Protein AF-A0A1B6IW83-F1 (afdb_monomer_lite)

Secondary structure (DSSP, 8-state):
--PPPPPEEE-SS-TT-EEEPPPPGGG---PPPSSEEEEEHHHHHHHTTTPPEEGGGEEEE-TT--TT-EEEEEEETTS-PPTTB-S----TTEEEEEEEEE-S-HHHHHSTT----SEEEEEEEETT--------TTS-----HHHHHHHHHH---TT-----TT-TT-HHHHHHHHH-

Structure (mmCIF, N/CA/C/O backbone):
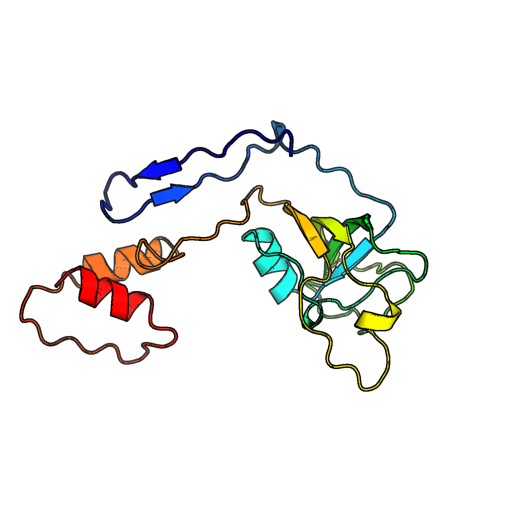data_AF-A0A1B6IW83-F1
#
_entry.id   AF-A0A1B6IW83-F1
#
loop_
_atom_site.group_PDB
_atom_site.id
_atom_site.type_symbol
_atom_site.label_atom_id
_atom_site.label_alt_id
_atom_site.label_comp_id
_atom_site.label_asym_id
_atom_site.label_entity_id
_atom_site.label_seq_id
_atom_site.pdbx_PDB_ins_code
_atom_site.Cartn_x
_atom_site.Cartn_y
_atom_site.Cartn_z
_atom_site.occupancy
_atom_site.B_iso_or_equiv
_atom_site.auth_seq_id
_atom_site.auth_comp_id
_atom_site.auth_asym_id
_atom_site.auth_atom_id
_atom_site.pdbx_PDB_model_num
ATOM 1 N N . ARG A 1 1 ? -7.809 14.652 -13.125 1.00 60.16 1 ARG A N 1
ATOM 2 C CA . ARG A 1 1 ? -7.519 13.341 -13.759 1.00 60.16 1 ARG A CA 1
ATOM 3 C C . ARG A 1 1 ? -8.717 12.762 -14.540 1.00 60.16 1 ARG A C 1
ATOM 5 O O . ARG A 1 1 ? -8.615 11.625 -14.963 1.00 60.16 1 ARG A O 1
ATOM 12 N N . GLY A 1 2 ? -9.836 13.478 -14.749 1.00 67.25 2 GLY A N 1
ATOM 13 C CA . GLY A 1 2 ? -10.989 12.975 -15.529 1.00 67.25 2 GLY A CA 1
ATOM 14 C C . GLY A 1 2 ? -11.787 11.825 -14.889 1.00 67.25 2 GLY A C 1
ATOM 15 O O . GLY A 1 2 ? -12.914 11.578 -15.291 1.00 67.25 2 GLY A O 1
ATOM 16 N N . LEU A 1 3 ? -11.227 11.163 -13.875 1.00 77.25 3 LEU A N 1
ATOM 17 C CA . LEU A 1 3 ? -11.877 10.111 -13.101 1.00 77.25 3 LEU A CA 1
ATOM 18 C C . LEU A 1 3 ? -12.980 10.678 -12.207 1.00 77.25 3 LEU A C 1
ATOM 20 O O . LEU A 1 3 ? -12.823 11.746 -11.604 1.00 77.25 3 LEU A O 1
ATOM 24 N N . LYS A 1 4 ? -14.076 9.926 -12.103 1.00 84.56 4 LYS A N 1
ATOM 25 C CA . LYS A 1 4 ? -15.186 10.223 -11.200 1.00 84.56 4 LYS A CA 1
ATOM 26 C C . LYS A 1 4 ? -14.702 10.193 -9.748 1.00 84.56 4 LYS A C 1
ATOM 28 O O . LYS A 1 4 ? -13.784 9.456 -9.391 1.00 84.56 4 LYS A O 1
ATOM 33 N N . ARG A 1 5 ? -15.312 11.003 -8.885 1.00 87.38 5 ARG A N 1
ATOM 34 C CA . ARG A 1 5 ? -15.053 10.934 -7.443 1.00 87.38 5 ARG A CA 1
ATOM 35 C C . ARG A 1 5 ? -15.594 9.593 -6.912 1.00 87.38 5 ARG A C 1
ATOM 37 O O . ARG A 1 5 ? -16.721 9.261 -7.274 1.00 87.38 5 ARG A O 1
ATOM 44 N N . PRO A 1 6 ? -14.823 8.822 -6.123 1.00 89.81 6 PRO A N 1
ATOM 45 C CA . PRO A 1 6 ? -15.337 7.594 -5.528 1.00 89.81 6 PRO A CA 1
ATOM 46 C C . PRO A 1 6 ? -16.445 7.915 -4.525 1.00 89.81 6 PRO A C 1
ATOM 48 O O . PRO A 1 6 ? -16.441 8.988 -3.911 1.00 89.81 6 PRO A O 1
ATOM 51 N N . ASP A 1 7 ? -17.368 6.975 -4.352 1.00 92.50 7 ASP A N 1
ATOM 52 C CA . ASP A 1 7 ? -18.414 7.098 -3.346 1.00 92.50 7 ASP A CA 1
ATOM 53 C C . ASP A 1 7 ? -17.799 6.987 -1.948 1.00 92.50 7 ASP A C 1
ATOM 55 O O . ASP A 1 7 ? -16.954 6.127 -1.682 1.00 92.50 7 ASP A O 1
ATOM 59 N N . VAL A 1 8 ? -18.223 7.879 -1.056 1.00 94.19 8 VAL A N 1
ATOM 60 C CA . VAL A 1 8 ? -17.796 7.906 0.343 1.00 94.19 8 VAL A CA 1
ATOM 61 C C . VAL A 1 8 ? -19.035 7.855 1.214 1.00 94.19 8 VAL A C 1
ATOM 63 O O . VAL A 1 8 ? -19.934 8.680 1.057 1.00 94.19 8 VAL A O 1
ATOM 66 N N . TYR A 1 9 ? -19.084 6.896 2.129 1.00 96.06 9 TYR A N 1
ATOM 67 C CA . TYR A 1 9 ? -20.227 6.706 3.014 1.00 96.06 9 TYR A CA 1
ATOM 68 C C . TYR A 1 9 ? -19.785 6.213 4.388 1.00 96.06 9 TYR A C 1
ATOM 70 O O . TYR A 1 9 ? -18.731 5.600 4.547 1.00 96.06 9 TYR A O 1
ATOM 78 N N . GLN A 1 10 ? -20.599 6.492 5.398 1.00 97.50 10 GLN A N 1
ATOM 79 C CA . GLN A 1 10 ? -20.406 5.956 6.739 1.00 97.50 10 GLN A CA 1
ATOM 80 C C . GLN A 1 10 ? -20.896 4.507 6.791 1.00 97.50 10 GLN A C 1
ATOM 82 O O . GLN A 1 10 ? -21.928 4.172 6.206 1.00 97.50 10 GLN A O 1
ATOM 87 N N . HIS A 1 11 ? -20.163 3.638 7.482 1.00 97.69 11 HIS A N 1
ATOM 88 C CA . HIS A 1 11 ? -20.580 2.255 7.679 1.00 97.69 11 HIS A CA 1
ATOM 89 C C . HIS A 1 11 ? -21.864 2.198 8.522 1.00 97.69 11 HIS A C 1
ATOM 91 O O . HIS A 1 11 ? -21.956 2.860 9.553 1.00 97.69 11 HIS A O 1
ATOM 97 N N . ALA A 1 12 ? -22.833 1.368 8.122 1.00 96.81 12 ALA A N 1
ATOM 98 C CA . ALA A 1 12 ? -24.172 1.344 8.724 1.00 96.81 12 ALA A CA 1
ATOM 99 C C . ALA A 1 12 ? -24.174 1.062 10.241 1.00 96.81 12 ALA A C 1
ATOM 101 O O . ALA A 1 12 ? -24.981 1.623 10.973 1.00 96.81 12 ALA A O 1
ATOM 102 N N . GLU A 1 13 ? -23.255 0.214 10.710 1.00 96.12 13 GLU A N 1
ATOM 103 C CA . GLU A 1 13 ? -23.167 -0.202 12.122 1.00 96.12 13 GLU A CA 1
ATOM 104 C C . GLU A 1 13 ? -21.984 0.412 12.891 1.00 96.12 13 GLU A C 1
ATOM 106 O O . GLU A 1 13 ? -21.892 0.268 14.108 1.00 96.12 13 GLU A O 1
ATOM 111 N N . LEU A 1 14 ? -21.051 1.079 12.200 1.00 96.50 14 LEU A N 1
ATOM 112 C CA . LEU A 1 14 ? -19.804 1.565 12.800 1.00 96.50 14 LEU A CA 1
ATOM 113 C C . LEU A 1 14 ? -19.702 3.077 12.582 1.00 96.50 14 LEU A C 1
ATOM 115 O O . LEU A 1 14 ? -19.232 3.511 11.527 1.00 96.50 14 LEU A O 1
ATOM 119 N N . PRO A 1 15 ? -20.141 3.897 13.552 1.00 94.38 15 PRO A N 1
ATOM 120 C CA . PRO A 1 15 ? -20.257 5.336 13.345 1.00 94.38 15 PRO A CA 1
ATOM 121 C C . PRO A 1 15 ? -18.900 6.045 13.201 1.00 94.38 15 PRO A C 1
ATOM 123 O O . PRO A 1 15 ? -18.839 7.158 12.691 1.00 94.38 15 PRO A O 1
ATOM 126 N N . ASP A 1 16 ? -17.805 5.407 13.601 1.00 94.75 16 ASP A N 1
ATOM 127 C CA . ASP A 1 16 ? -16.423 5.871 13.442 1.00 94.75 16 ASP A CA 1
ATOM 128 C C . ASP A 1 16 ? -15.733 5.340 12.174 1.00 94.75 16 ASP A C 1
ATOM 130 O O . ASP A 1 16 ? -14.524 5.506 12.012 1.00 94.75 16 ASP A O 1
ATOM 134 N N . CYS A 1 17 ? -16.471 4.694 11.267 1.00 96.62 17 CYS A N 1
ATOM 135 C CA . CYS A 1 17 ? -15.925 4.124 10.042 1.00 96.62 17 CYS A CA 1
ATOM 136 C C . CYS A 1 17 ? -16.499 4.819 8.802 1.00 96.62 17 CYS A C 1
ATOM 138 O O . CYS A 1 17 ? -17.696 4.739 8.519 1.00 96.62 17 CYS A O 1
ATOM 140 N N . LEU A 1 18 ? -15.618 5.455 8.028 1.00 95.56 18 LEU A N 1
ATOM 141 C CA . LEU A 1 18 ? -15.902 5.900 6.667 1.00 95.56 18 LEU A CA 1
ATOM 142 C C . LEU A 1 18 ? -15.345 4.884 5.670 1.00 95.56 18 LEU A C 1
ATOM 144 O O . LEU A 1 18 ? -14.197 4.451 5.780 1.00 95.56 18 LEU A O 1
ATOM 148 N N . VAL A 1 19 ? -16.154 4.539 4.676 1.00 95.56 19 VAL A N 1
ATOM 149 C CA . VAL A 1 19 ? -15.790 3.657 3.573 1.00 95.56 19 VAL A CA 1
ATOM 150 C C . VAL A 1 19 ? -15.657 4.494 2.310 1.00 95.56 19 VAL A C 1
ATOM 152 O O . VAL A 1 19 ? -16.555 5.259 1.965 1.00 95.56 19 VAL A O 1
ATOM 155 N N . VAL A 1 20 ? -14.530 4.333 1.620 1.00 94.25 20 VAL A N 1
ATOM 156 C CA . VAL A 1 20 ? -14.308 4.877 0.278 1.00 94.25 20 VAL A CA 1
ATOM 157 C C . VAL A 1 20 ? -14.370 3.716 -0.702 1.00 94.25 20 VAL A C 1
ATOM 159 O O . VAL A 1 20 ? -13.537 2.809 -0.642 1.00 94.25 20 VAL A O 1
ATOM 162 N N . ALA A 1 21 ? -15.375 3.719 -1.572 1.00 93.88 21 ALA A N 1
ATOM 163 C CA . ALA A 1 21 ? -15.559 2.667 -2.561 1.00 93.88 21 ALA A CA 1
ATOM 164 C C . ALA A 1 21 ? -14.454 2.717 -3.635 1.00 93.88 21 ALA A C 1
ATOM 166 O O . ALA A 1 21 ? -13.979 3.805 -3.982 1.00 93.88 21 ALA A O 1
ATOM 167 N N . PRO A 1 22 ? -14.037 1.565 -4.194 1.00 93.94 22 PRO A N 1
ATOM 168 C CA . PRO A 1 22 ? -13.182 1.565 -5.372 1.00 93.94 22 PRO A CA 1
ATOM 169 C C . PRO A 1 22 ? -13.932 2.165 -6.567 1.00 93.94 22 PRO A C 1
ATOM 171 O O . PRO A 1 22 ? -15.162 2.105 -6.644 1.00 93.94 22 PRO A O 1
ATOM 174 N N . TRP A 1 23 ? -13.194 2.706 -7.531 1.00 92.00 23 TRP A N 1
ATOM 175 C CA . TRP A 1 23 ? -13.774 3.057 -8.823 1.00 92.00 23 TRP A CA 1
ATOM 176 C C . TRP A 1 23 ? -14.358 1.825 -9.510 1.00 92.00 23 TRP A C 1
ATOM 178 O O . TRP A 1 23 ? -13.792 0.730 -9.452 1.00 92.00 23 TRP A O 1
ATOM 188 N N . ALA A 1 24 ? -15.487 2.013 -10.193 1.00 85.62 24 ALA A N 1
ATOM 189 C CA . ALA A 1 24 ? -16.051 0.959 -11.014 1.00 85.62 24 ALA A CA 1
ATOM 190 C C . ALA A 1 24 ? -15.091 0.639 -12.166 1.00 85.62 24 ALA A C 1
ATOM 192 O O . ALA A 1 24 ? -14.492 1.533 -12.761 1.00 85.62 24 ALA A O 1
ATOM 193 N N . CYS A 1 25 ? -14.994 -0.640 -12.533 1.00 78.19 25 CYS A N 1
ATOM 194 C CA . CYS A 1 25 ? -14.144 -1.072 -13.646 1.00 78.19 25 CYS A CA 1
ATOM 195 C C . CYS A 1 25 ? -14.482 -0.327 -14.954 1.00 78.19 25 CYS A C 1
ATOM 197 O O . CYS A 1 25 ? -13.585 0.043 -15.703 1.00 78.19 25 CYS A O 1
ATOM 199 N N . ALA A 1 26 ? -15.765 -0.023 -15.186 1.00 77.94 26 ALA A N 1
ATOM 200 C CA . ALA A 1 26 ? -16.221 0.749 -16.345 1.00 77.94 26 ALA A CA 1
ATOM 201 C C . ALA A 1 26 ? -15.663 2.186 -16.392 1.00 77.94 26 ALA A C 1
ATOM 203 O O . ALA A 1 26 ? -15.470 2.728 -17.478 1.00 77.94 26 ALA A O 1
ATOM 204 N N . ASP A 1 27 ? -15.361 2.781 -15.235 1.00 80.12 27 ASP A N 1
ATOM 205 C CA . ASP A 1 27 ? -14.783 4.126 -15.133 1.00 80.12 27 ASP A CA 1
ATOM 206 C C . ASP A 1 27 ? -13.256 4.115 -15.334 1.00 80.12 27 ASP A C 1
ATOM 208 O O . ASP A 1 27 ? -12.620 5.167 -15.442 1.00 80.12 27 ASP A O 1
ATOM 212 N N . MET A 1 28 ? -12.646 2.927 -15.382 1.00 81.62 28 MET A N 1
ATOM 213 C CA . MET A 1 28 ? -11.205 2.737 -15.461 1.00 81.62 28 MET A CA 1
ATOM 214 C C . MET A 1 28 ? -10.793 2.187 -16.825 1.00 81.62 28 MET A C 1
ATOM 216 O O . MET A 1 28 ? -10.905 0.999 -17.116 1.00 81.62 28 MET A O 1
ATOM 220 N N . GLN A 1 29 ? -10.210 3.047 -17.656 1.00 83.25 29 GLN A N 1
ATOM 221 C CA . GLN A 1 29 ? -9.624 2.640 -18.936 1.00 83.25 29 GLN A CA 1
ATOM 222 C C . GLN A 1 29 ? -8.228 2.030 -18.726 1.00 83.25 29 GLN A C 1
ATOM 224 O O . GLN A 1 29 ? -7.200 2.656 -18.979 1.00 83.25 29 GLN A O 1
ATOM 229 N N . LEU A 1 30 ? -8.181 0.799 -18.211 1.00 88.12 30 LEU A N 1
ATOM 230 C CA . LEU A 1 30 ? -6.935 0.059 -18.000 1.00 88.12 30 LEU A CA 1
ATOM 231 C C . LEU A 1 30 ? -6.416 -0.541 -19.312 1.00 88.12 30 LEU A C 1
ATOM 233 O O . LEU A 1 30 ? -6.740 -1.670 -19.675 1.00 88.12 30 LEU A O 1
ATOM 237 N N . THR A 1 31 ? -5.555 0.194 -20.008 1.00 91.25 31 THR A N 1
ATOM 238 C CA . THR A 1 31 ? -4.799 -0.325 -21.156 1.00 91.25 31 THR A CA 1
ATOM 239 C C . THR A 1 31 ? -3.390 -0.717 -20.739 1.00 91.25 31 THR A C 1
ATOM 241 O O . THR A 1 31 ? -2.713 0.052 -20.060 1.00 91.25 31 THR A O 1
ATOM 244 N N . LYS A 1 32 ? -2.912 -1.888 -21.163 1.00 94.50 32 LYS A N 1
ATOM 245 C CA . LYS A 1 32 ? -1.506 -2.256 -20.956 1.00 94.50 32 LYS A CA 1
ATOM 246 C C . LYS A 1 32 ? -0.622 -1.421 -21.882 1.00 94.50 32 LYS A C 1
ATOM 248 O O . LYS A 1 32 ? -0.891 -1.328 -23.075 1.00 94.50 32 LYS A O 1
ATOM 253 N N . HIS A 1 33 ? 0.423 -0.831 -21.323 1.00 93.50 33 HIS A N 1
ATOM 254 C CA . HIS A 1 33 ? 1.449 -0.099 -22.048 1.00 93.50 33 HIS A CA 1
ATOM 255 C C . HIS A 1 33 ? 2.628 -1.026 -22.351 1.00 93.50 33 HIS A C 1
ATOM 257 O O . HIS A 1 33 ? 2.922 -1.939 -21.580 1.00 93.50 33 HIS A O 1
ATOM 263 N N . GLU A 1 34 ? 3.339 -0.761 -23.447 1.00 92.19 34 GLU A N 1
ATOM 264 C CA . GLU A 1 34 ? 4.537 -1.526 -23.826 1.00 92.19 34 GLU A CA 1
ATOM 265 C C . GLU A 1 34 ? 5.657 -1.420 -22.782 1.00 92.19 34 GLU A C 1
ATOM 267 O O . GLU A 1 34 ? 6.454 -2.339 -22.603 1.00 92.19 34 GLU A O 1
ATOM 272 N N . ARG A 1 35 ? 5.724 -0.283 -22.079 1.00 94.94 35 ARG A N 1
ATOM 273 C CA . ARG A 1 35 ? 6.732 -0.033 -21.050 1.00 94.94 35 ARG A CA 1
ATOM 274 C C . ARG A 1 35 ? 6.273 -0.629 -19.730 1.00 94.94 35 ARG A C 1
ATOM 276 O O . ARG A 1 35 ? 5.357 -0.116 -19.087 1.00 94.94 35 ARG A O 1
ATOM 283 N N . GLU A 1 36 ? 6.944 -1.698 -19.327 1.00 96.00 36 GLU A N 1
ATOM 284 C CA . GLU A 1 36 ? 6.668 -2.399 -18.078 1.00 96.00 36 GLU A CA 1
ATOM 285 C C . GLU A 1 36 ? 7.642 -1.981 -16.967 1.0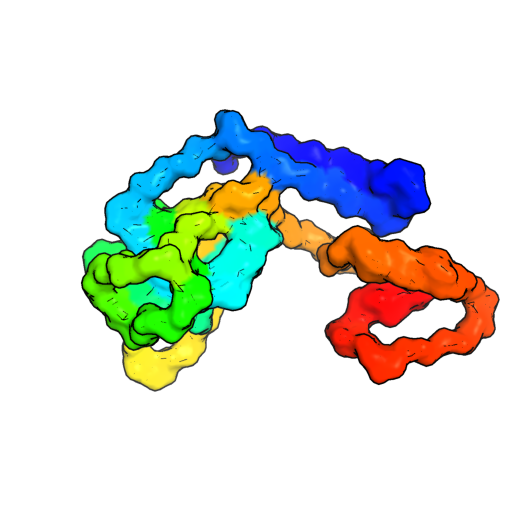0 96.00 36 GLU A C 1
ATOM 287 O O . GLU A 1 36 ? 8.848 -1.826 -17.191 1.00 96.00 36 GLU A O 1
ATOM 292 N N . ILE A 1 37 ? 7.113 -1.864 -15.751 1.00 97.88 37 ILE A N 1
ATOM 293 C CA . ILE A 1 37 ? 7.878 -1.796 -14.505 1.00 97.88 37 ILE A CA 1
ATOM 294 C C . ILE A 1 37 ? 7.535 -3.028 -13.679 1.00 97.88 37 ILE A C 1
ATOM 296 O O . ILE A 1 37 ? 6.361 -3.308 -13.440 1.00 97.88 37 ILE A O 1
ATOM 300 N N . ILE A 1 38 ? 8.558 -3.743 -13.219 1.00 98.50 38 ILE A N 1
ATOM 301 C CA . ILE A 1 38 ? 8.404 -4.897 -12.336 1.00 98.50 38 ILE A CA 1
ATOM 302 C C . ILE A 1 38 ? 8.702 -4.461 -10.908 1.00 98.50 38 ILE A C 1
ATOM 304 O O . ILE A 1 38 ? 9.767 -3.900 -10.641 1.00 98.50 38 ILE A O 1
ATOM 308 N N . VAL A 1 39 ? 7.776 -4.735 -9.997 1.00 98.62 39 VAL A N 1
ATOM 309 C CA . VAL A 1 39 ? 7.893 -4.469 -8.563 1.00 98.62 39 VAL A CA 1
ATOM 310 C C . VAL A 1 39 ? 7.833 -5.764 -7.764 1.00 98.62 39 VAL A C 1
ATOM 312 O O . VAL A 1 39 ? 7.352 -6.787 -8.256 1.00 98.62 39 VAL A O 1
ATOM 315 N N . ASP A 1 40 ? 8.307 -5.734 -6.522 1.00 98.06 40 ASP A N 1
ATOM 316 C CA . ASP A 1 40 ? 8.139 -6.875 -5.624 1.00 98.06 40 ASP A CA 1
ATOM 317 C C . ASP A 1 40 ? 6.662 -7.095 -5.234 1.00 98.06 40 ASP A C 1
ATOM 319 O O . ASP A 1 40 ? 5.801 -6.219 -5.379 1.00 98.06 40 ASP A O 1
ATOM 323 N N . ALA A 1 41 ? 6.352 -8.291 -4.729 1.00 97.62 41 ALA A N 1
ATOM 324 C CA . ALA A 1 41 ? 4.989 -8.672 -4.361 1.00 97.62 41 ALA A CA 1
ATOM 325 C C . ALA A 1 41 ? 4.361 -7.776 -3.270 1.00 97.62 41 ALA A C 1
ATOM 327 O O . ALA A 1 41 ? 3.151 -7.520 -3.294 1.00 97.62 41 ALA A O 1
ATOM 328 N N . ALA A 1 42 ? 5.156 -7.291 -2.310 1.00 97.94 42 ALA A N 1
ATOM 329 C CA . ALA A 1 42 ? 4.660 -6.451 -1.222 1.00 97.94 42 ALA A CA 1
ATOM 330 C C . ALA A 1 42 ? 4.294 -5.052 -1.739 1.00 97.94 42 ALA A C 1
ATOM 332 O O . ALA A 1 42 ? 3.220 -4.534 -1.422 1.00 97.94 42 ALA A O 1
ATOM 333 N N . CYS A 1 43 ? 5.137 -4.488 -2.603 1.00 98.25 43 CYS A N 1
ATOM 334 C CA . CYS A 1 43 ? 4.881 -3.257 -3.331 1.00 98.25 43 CYS A CA 1
ATOM 335 C C . CYS A 1 43 ? 3.643 -3.398 -4.223 1.00 98.25 43 CYS A C 1
ATOM 337 O O . CYS A 1 43 ? 2.750 -2.559 -4.146 1.00 98.25 43 CYS A O 1
ATOM 339 N N . GLY A 1 44 ? 3.509 -4.496 -4.974 1.00 98.19 44 GLY A N 1
ATOM 340 C CA . GLY A 1 44 ? 2.310 -4.774 -5.772 1.00 98.19 44 GLY A CA 1
ATOM 341 C C . GLY A 1 44 ? 1.022 -4.783 -4.941 1.00 98.19 44 GLY A C 1
ATOM 342 O O . GLY A 1 44 ? 0.029 -4.160 -5.311 1.00 98.19 44 GLY A O 1
ATOM 343 N N . THR A 1 45 ? 1.057 -5.406 -3.762 1.00 97.62 45 THR A N 1
ATOM 344 C CA . THR A 1 45 ? -0.075 -5.410 -2.819 1.00 97.62 45 THR A CA 1
ATOM 345 C C . THR A 1 45 ? -0.370 -4.015 -2.256 1.00 97.62 45 THR A C 1
ATOM 347 O O . THR A 1 45 ? -1.518 -3.694 -1.952 1.00 97.62 45 THR A O 1
ATOM 350 N N . ALA A 1 46 ? 0.647 -3.169 -2.079 1.00 97.31 46 ALA A N 1
ATOM 351 C CA . ALA A 1 46 ? 0.459 -1.777 -1.673 1.00 97.31 46 ALA A CA 1
ATOM 352 C C . ALA A 1 46 ? -0.165 -0.936 -2.800 1.00 97.31 46 ALA A C 1
ATOM 354 O O . ALA A 1 46 ? -1.076 -0.156 -2.533 1.00 97.31 46 ALA A O 1
ATOM 355 N N . VAL A 1 47 ? 0.246 -1.146 -4.056 1.00 97.81 47 VAL A N 1
ATOM 356 C CA . VAL A 1 47 ? -0.344 -0.488 -5.237 1.00 97.81 47 VAL A CA 1
ATOM 357 C C . VAL A 1 47 ? -1.826 -0.829 -5.375 1.00 97.81 47 VAL A C 1
ATOM 359 O O . VAL A 1 47 ? -2.648 0.066 -5.548 1.00 97.81 47 VAL A O 1
ATOM 362 N N . LEU A 1 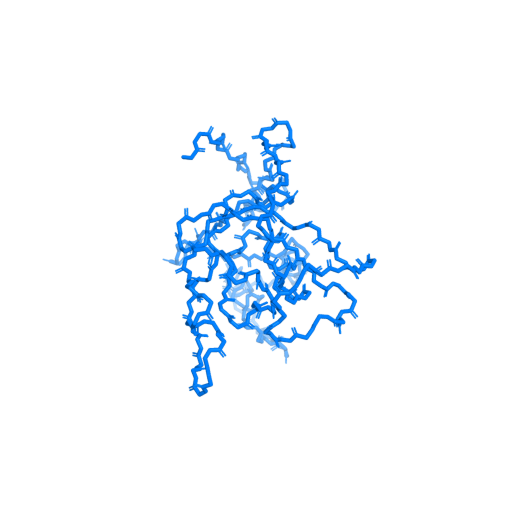48 ? -2.201 -2.099 -5.192 1.00 96.81 48 LEU A N 1
ATOM 363 C CA . LEU A 1 48 ? -3.610 -2.518 -5.171 1.00 96.81 48 LEU A CA 1
ATOM 364 C C . LEU A 1 48 ? -4.410 -1.915 -3.999 1.00 96.81 48 LEU A C 1
ATOM 366 O O . LEU A 1 48 ? -5.637 -1.970 -4.002 1.00 96.81 48 LEU A O 1
ATOM 370 N N . ARG A 1 49 ? -3.741 -1.321 -3.009 1.00 95.75 49 ARG A N 1
ATOM 371 C CA . ARG A 1 49 ? -4.355 -0.569 -1.906 1.00 95.75 49 ARG A CA 1
ATOM 372 C C . ARG A 1 49 ? -4.242 0.952 -2.083 1.00 95.75 49 ARG A C 1
ATOM 374 O O . ARG A 1 49 ? -4.457 1.685 -1.126 1.00 95.75 49 ARG A O 1
ATOM 381 N N . GLY A 1 50 ? -3.903 1.420 -3.287 1.00 94.19 50 GLY A N 1
ATOM 382 C CA . GLY A 1 50 ? -3.841 2.840 -3.638 1.00 94.19 50 GLY A CA 1
ATOM 383 C C . GLY A 1 50 ? -2.486 3.510 -3.391 1.00 94.19 50 GLY A C 1
ATOM 384 O O . GLY A 1 50 ? -2.384 4.725 -3.520 1.00 94.19 50 GLY A O 1
ATOM 385 N N . ALA A 1 51 ? -1.431 2.768 -3.039 1.00 96.38 51 ALA A N 1
ATOM 386 C CA . ALA A 1 51 ? -0.106 3.358 -2.849 1.00 96.38 51 ALA A CA 1
ATOM 387 C C . ALA A 1 51 ? 0.595 3.664 -4.183 1.00 96.38 51 ALA A C 1
ATOM 389 O O . ALA A 1 51 ? 0.415 2.967 -5.181 1.00 96.38 51 ALA A O 1
ATOM 390 N N . ASN A 1 52 ? 1.483 4.659 -4.164 1.00 97.50 52 ASN A N 1
ATOM 391 C CA . ASN A 1 52 ? 2.474 4.847 -5.220 1.00 97.50 52 ASN A CA 1
ATOM 392 C C . ASN A 1 52 ? 3.556 3.753 -5.175 1.00 97.50 52 ASN A C 1
ATOM 394 O O . ASN A 1 52 ? 3.772 3.111 -4.144 1.00 97.50 52 ASN A O 1
ATOM 398 N N . VAL A 1 53 ? 4.295 3.586 -6.274 1.00 98.25 53 VAL A N 1
ATOM 399 C CA . VAL A 1 53 ? 5.494 2.737 -6.279 1.00 98.25 53 VAL A CA 1
ATOM 400 C C . VAL A 1 53 ? 6.671 3.567 -5.795 1.00 98.25 53 VAL A C 1
ATOM 402 O O . VAL A 1 53 ? 7.036 4.563 -6.421 1.00 98.25 53 VAL A O 1
ATOM 405 N N . PHE A 1 54 ? 7.299 3.137 -4.707 1.00 97.69 54 PHE A N 1
ATOM 406 C CA . PHE A 1 54 ? 8.518 3.752 -4.192 1.00 97.69 54 PHE A CA 1
ATOM 407 C C . PHE A 1 54 ? 9.757 3.020 -4.704 1.00 97.69 54 PHE A C 1
ATOM 409 O O . PHE A 1 54 ? 9.729 1.809 -4.923 1.00 97.69 54 PHE A O 1
ATOM 416 N N . ALA A 1 55 ? 10.859 3.755 -4.852 1.00 97.50 55 ALA A N 1
ATOM 417 C CA . ALA A 1 55 ? 12.109 3.254 -5.421 1.00 97.50 55 ALA A CA 1
ATOM 418 C C . ALA A 1 55 ? 12.611 1.905 -4.863 1.00 97.50 55 ALA A C 1
ATOM 420 O O . ALA A 1 55 ? 13.033 1.068 -5.665 1.00 97.50 55 ALA A O 1
ATOM 421 N N . PRO A 1 56 ? 12.545 1.620 -3.544 1.00 96.06 56 PRO A N 1
ATOM 422 C CA . PRO A 1 56 ? 12.996 0.332 -3.016 1.00 96.06 56 PRO A CA 1
ATOM 423 C C . PRO A 1 56 ? 12.243 -0.875 -3.590 1.00 96.06 56 PRO A C 1
ATOM 425 O O . PRO A 1 56 ? 12.854 -1.929 -3.766 1.00 96.06 56 PRO A O 1
ATOM 428 N N . GLY A 1 57 ? 10.959 -0.702 -3.925 1.00 97.19 57 GLY A N 1
ATOM 429 C CA . GLY A 1 57 ? 10.093 -1.771 -4.422 1.00 97.19 57 GLY A CA 1
ATOM 430 C C . GLY A 1 57 ? 10.257 -2.085 -5.909 1.00 97.19 57 GLY A C 1
ATOM 431 O O . GLY A 1 57 ? 9.684 -3.062 -6.385 1.00 97.19 57 GLY A O 1
ATOM 432 N N . VAL A 1 58 ? 11.025 -1.285 -6.660 1.00 98.06 58 VAL A N 1
ATOM 433 C CA . VAL A 1 58 ? 11.263 -1.518 -8.091 1.00 98.06 58 VAL A CA 1
ATOM 434 C C . VAL A 1 58 ? 12.344 -2.585 -8.279 1.00 98.06 58 VAL A C 1
ATOM 436 O O . VAL A 1 58 ? 13.470 -2.455 -7.794 1.00 98.06 58 VAL A O 1
ATOM 439 N N . LEU A 1 59 ? 12.010 -3.637 -9.026 1.00 97.62 59 LEU A N 1
ATOM 440 C CA . LEU A 1 59 ? 12.904 -4.746 -9.359 1.00 97.62 59 LEU A CA 1
ATOM 441 C C . LEU A 1 59 ? 13.472 -4.626 -10.769 1.00 97.62 59 LEU A C 1
ATOM 443 O O . LEU A 1 59 ? 14.653 -4.897 -10.969 1.00 97.62 59 LEU A O 1
ATOM 447 N N . GLY A 1 60 ? 12.671 -4.218 -11.750 1.00 96.88 60 GLY A N 1
ATOM 448 C CA . GLY A 1 60 ? 13.087 -4.228 -13.150 1.00 96.88 60 GLY A CA 1
ATOM 449 C C . GLY A 1 60 ? 12.350 -3.200 -13.991 1.00 96.88 60 GLY A C 1
ATOM 450 O O . GLY A 1 60 ? 11.209 -2.851 -13.703 1.00 96.88 60 GLY A O 1
ATOM 451 N N . MET A 1 61 ? 13.019 -2.715 -15.033 1.00 96.50 61 MET A N 1
ATOM 452 C CA . MET A 1 61 ? 12.429 -1.828 -16.034 1.00 96.50 61 MET A CA 1
ATOM 453 C C . MET A 1 61 ? 13.249 -1.855 -17.319 1.00 96.50 61 MET A C 1
ATOM 455 O O . MET A 1 61 ? 14.477 -1.991 -17.275 1.00 96.50 61 MET A O 1
ATOM 459 N N . MET A 1 62 ? 12.591 -1.647 -18.457 1.00 92.81 62 MET A N 1
ATOM 460 C CA . MET A 1 62 ? 13.285 -1.520 -19.738 1.00 92.81 62 MET A CA 1
ATOM 461 C C . MET A 1 62 ? 14.241 -0.308 -19.731 1.00 92.81 62 MET A C 1
ATOM 463 O O . MET A 1 62 ? 13.873 0.753 -19.223 1.00 92.81 62 MET A O 1
ATOM 467 N N . PRO A 1 63 ? 15.457 -0.414 -20.305 1.00 92.19 63 PRO A N 1
ATOM 468 C CA . PRO A 1 63 ? 16.404 0.703 -20.394 1.00 92.19 63 PRO A CA 1
ATOM 469 C C . PRO A 1 63 ? 15.874 1.922 -21.152 1.00 92.19 63 PRO A C 1
ATOM 471 O O . PRO A 1 63 ? 16.338 3.034 -20.924 1.00 92.19 63 PRO A O 1
ATOM 474 N N . SER A 1 64 ? 14.920 1.715 -22.060 1.00 91.94 64 SER A N 1
ATOM 475 C CA . SER A 1 64 ? 14.307 2.774 -22.858 1.00 91.94 64 SER A CA 1
ATOM 476 C C . SER A 1 64 ? 13.307 3.630 -22.079 1.00 91.94 64 SER A C 1
ATOM 478 O O . SER A 1 64 ? 13.002 4.726 -22.548 1.00 91.94 64 SER A O 1
ATOM 480 N N . THR A 1 65 ? 12.812 3.167 -20.924 1.00 95.31 65 THR A N 1
ATOM 481 C CA . THR A 1 65 ? 11.804 3.868 -20.115 1.00 95.31 65 THR A CA 1
ATOM 482 C C . THR A 1 65 ? 12.363 5.160 -19.514 1.00 95.31 65 THR A C 1
ATOM 484 O O . THR A 1 65 ? 13.418 5.156 -18.876 1.00 95.31 65 THR A O 1
ATOM 487 N N . ARG A 1 66 ? 11.640 6.268 -19.701 1.00 95.19 66 ARG A N 1
ATOM 488 C CA . ARG A 1 66 ? 12.014 7.629 -19.296 1.00 95.19 66 ARG A CA 1
ATOM 489 C C . ARG A 1 66 ? 11.016 8.192 -18.290 1.00 95.19 66 ARG A C 1
ATOM 491 O O . ARG A 1 66 ? 9.872 7.754 -18.206 1.00 95.19 66 ARG A O 1
ATOM 498 N N . GLU A 1 67 ? 11.458 9.192 -17.537 1.00 97.06 67 GLU A N 1
ATOM 499 C CA . GLU A 1 67 ? 10.584 9.965 -16.654 1.00 97.06 67 GLU A CA 1
ATOM 500 C C . GLU A 1 67 ? 9.480 10.673 -17.455 1.00 97.06 67 GLU A C 1
ATOM 502 O O . GLU A 1 67 ? 9.694 11.110 -18.585 1.00 97.06 67 GLU A O 1
ATOM 507 N N . GLY A 1 68 ? 8.287 10.771 -16.867 1.00 97.31 68 GLY A N 1
ATOM 508 C CA . GLY A 1 68 ? 7.110 11.379 -17.491 1.00 97.31 68 GLY A CA 1
ATOM 509 C C . GLY A 1 68 ? 6.293 10.442 -18.383 1.00 97.31 68 GLY A C 1
ATOM 510 O O . GLY A 1 68 ? 5.184 10.802 -18.770 1.00 97.31 68 GLY A O 1
ATOM 511 N N . GLU A 1 69 ? 6.782 9.239 -18.679 1.00 96.44 69 GLU A N 1
ATOM 512 C CA . GLU A 1 69 ? 6.070 8.295 -19.537 1.00 96.44 69 GLU A CA 1
ATOM 513 C C . GLU A 1 69 ? 5.056 7.445 -18.777 1.00 96.44 69 GLU A C 1
ATOM 515 O O . GLU A 1 69 ? 5.241 7.111 -17.603 1.00 96.44 69 GLU A O 1
ATOM 520 N N . TRP A 1 70 ? 4.004 7.049 -19.492 1.00 97.12 70 TRP A N 1
ATOM 521 C CA . TRP A 1 70 ? 3.067 6.035 -19.030 1.00 97.12 70 TRP A CA 1
ATOM 522 C C . TRP A 1 70 ? 3.720 4.658 -19.006 1.00 97.12 70 TRP A C 1
ATOM 524 O O . TRP A 1 70 ? 4.359 4.234 -19.973 1.00 97.12 70 TRP A O 1
ATOM 534 N N . VAL A 1 71 ? 3.513 3.953 -17.900 1.00 97.75 71 VAL A N 1
ATOM 535 C CA . VAL A 1 71 ? 4.026 2.605 -17.680 1.00 97.75 71 VAL A CA 1
ATOM 536 C C . VAL A 1 71 ? 2.945 1.697 -17.112 1.00 97.75 71 VAL A C 1
ATOM 538 O O . VAL A 1 71 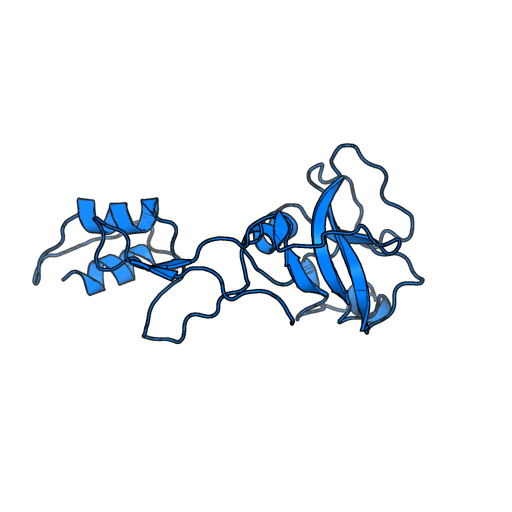? 2.084 2.133 -16.342 1.00 97.75 71 VAL A O 1
ATOM 541 N N . SER A 1 72 ? 3.027 0.416 -17.462 1.00 98.00 72 SER A N 1
ATOM 542 C CA . SER A 1 72 ? 2.272 -0.646 -16.805 1.00 98.00 72 SER A CA 1
ATOM 543 C C . SER A 1 72 ? 3.095 -1.271 -15.690 1.00 98.00 72 SER A C 1
ATOM 545 O O . SER A 1 72 ? 4.254 -1.642 -15.872 1.00 98.00 72 SER A O 1
ATOM 547 N N . ILE A 1 73 ? 2.480 -1.386 -14.521 1.00 98.44 73 ILE A N 1
ATOM 548 C CA . ILE A 1 73 ? 3.102 -1.868 -13.296 1.00 98.44 73 ILE A CA 1
ATOM 549 C C . ILE A 1 73 ? 2.715 -3.331 -13.119 1.00 98.44 73 ILE A C 1
ATOM 551 O O . ILE A 1 73 ? 1.530 -3.683 -13.124 1.00 98.44 73 ILE A O 1
ATOM 555 N N . TYR A 1 74 ? 3.718 -4.177 -12.926 1.00 98.50 74 TYR A N 1
ATOM 556 C CA . TYR A 1 74 ? 3.545 -5.597 -12.680 1.00 98.50 74 TYR A CA 1
ATOM 557 C C . TYR A 1 74 ? 4.237 -6.011 -11.390 1.00 98.50 74 TYR A C 1
ATOM 559 O O . TYR A 1 74 ? 5.377 -5.636 -11.140 1.00 98.50 74 TYR A O 1
ATOM 567 N N . ALA A 1 75 ? 3.563 -6.824 -10.588 1.00 98.44 75 ALA A N 1
ATOM 568 C CA . ALA A 1 75 ? 4.129 -7.443 -9.406 1.00 98.44 75 ALA A CA 1
ATOM 569 C C . ALA A 1 75 ? 4.722 -8.812 -9.752 1.00 98.44 75 ALA A C 1
ATOM 571 O O . ALA A 1 75 ? 4.074 -9.636 -10.401 1.00 98.44 75 ALA A O 1
ATOM 572 N N . ASP A 1 76 ? 5.935 -9.068 -9.277 1.00 98.19 76 ASP A N 1
ATOM 573 C CA . ASP A 1 76 ? 6.543 -10.393 -9.276 1.00 98.19 76 ASP A CA 1
ATOM 574 C C . ASP A 1 76 ? 6.046 -11.190 -8.062 1.00 98.19 76 ASP A C 1
ATOM 576 O O . ASP A 1 76 ? 6.645 -11.175 -6.983 1.00 98.19 76 ASP A O 1
ATOM 580 N N . SER A 1 77 ? 4.919 -11.886 -8.231 1.00 96.44 77 SER A N 1
ATOM 581 C CA . SER A 1 77 ? 4.357 -12.738 -7.173 1.00 96.44 77 SER A CA 1
ATOM 582 C C . SER A 1 77 ? 5.182 -14.010 -6.940 1.00 96.44 77 SER A C 1
ATOM 584 O O . SER A 1 77 ? 5.170 -14.557 -5.838 1.00 96.44 77 SER A O 1
ATOM 586 N N . GLY A 1 78 ? 5.945 -14.446 -7.950 1.00 95.06 78 GLY A N 1
ATOM 587 C CA . GLY A 1 78 ? 6.811 -15.623 -7.889 1.00 95.06 78 GLY A CA 1
ATOM 588 C C . GLY A 1 78 ? 8.154 -15.386 -7.196 1.00 95.06 78 GLY A C 1
ATOM 589 O O . GLY A 1 78 ? 8.837 -16.362 -6.888 1.00 95.06 78 GLY A O 1
ATOM 590 N N . ARG A 1 79 ? 8.533 -14.124 -6.941 1.00 95.19 79 ARG A N 1
ATOM 591 C CA . ARG A 1 79 ? 9.843 -13.714 -6.397 1.00 95.19 79 ARG A CA 1
ATOM 592 C C . ARG A 1 79 ? 11.021 -14.217 -7.244 1.00 95.19 79 ARG A C 1
ATOM 594 O O . ARG A 1 79 ? 12.051 -14.627 -6.710 1.00 95.19 79 ARG A O 1
ATOM 601 N N . ARG A 1 80 ? 10.852 -14.228 -8.570 1.00 96.25 80 ARG A N 1
ATOM 602 C CA . ARG A 1 80 ? 11.841 -14.723 -9.546 1.00 96.25 80 ARG A CA 1
ATOM 603 C C . ARG A 1 80 ? 12.557 -13.609 -10.312 1.00 96.25 80 ARG A C 1
ATOM 605 O O . ARG A 1 80 ? 13.605 -13.858 -10.910 1.00 96.25 80 ARG A O 1
ATOM 612 N N . CYS A 1 81 ? 12.038 -12.385 -10.293 1.00 96.75 81 CYS A N 1
ATOM 613 C CA . CYS A 1 81 ? 12.654 -11.235 -10.937 1.00 96.75 81 CYS A CA 1
ATOM 614 C C . CYS A 1 81 ? 13.894 -10.787 -10.158 1.00 96.75 81 CYS A C 1
ATOM 616 O O . CYS A 1 81 ? 13.840 -10.465 -8.971 1.00 96.75 81 CYS A O 1
ATOM 618 N N . LYS A 1 82 ? 15.031 -10.704 -10.850 1.00 95.56 82 LYS A N 1
ATOM 619 C CA . LYS A 1 82 ? 16.267 -10.165 -10.275 1.00 95.56 82 LYS A CA 1
ATOM 620 C C . LYS A 1 82 ? 16.248 -8.641 -10.316 1.00 95.56 82 LYS A C 1
ATOM 622 O O . LYS A 1 82 ? 15.821 -8.046 -11.306 1.00 95.56 82 LYS A O 1
ATOM 627 N N . ARG A 1 83 ? 16.760 -8.008 -9.258 1.00 95.38 83 ARG A N 1
ATOM 628 C CA . ARG A 1 83 ? 16.904 -6.549 -9.197 1.00 95.38 83 ARG A CA 1
ATOM 629 C C . ARG A 1 83 ? 17.818 -6.059 -10.324 1.00 95.38 83 ARG A C 1
ATOM 631 O O . ARG A 1 83 ? 18.898 -6.604 -10.531 1.00 95.38 83 ARG A O 1
ATOM 638 N N . GLY A 1 84 ? 17.384 -5.026 -11.034 1.00 94.50 84 GLY A N 1
ATOM 639 C CA . GLY A 1 84 ? 18.079 -4.462 -12.184 1.00 94.50 84 GLY A CA 1
ATOM 640 C C . GLY A 1 84 ? 17.758 -5.135 -13.519 1.00 94.50 84 GLY A C 1
ATOM 641 O O . GLY A 1 84 ? 18.437 -4.817 -14.493 1.00 94.50 84 GLY A O 1
ATOM 642 N N . LEU A 1 85 ? 16.746 -6.008 -13.618 1.00 95.69 85 LEU A N 1
ATOM 643 C CA . LEU A 1 85 ? 16.357 -6.627 -14.893 1.00 95.69 85 LEU A CA 1
ATOM 644 C C . LEU A 1 85 ? 16.113 -5.559 -15.983 1.00 95.69 85 LEU A C 1
ATOM 646 O O . LEU A 1 85 ? 15.498 -4.519 -15.723 1.00 95.69 85 LEU A O 1
ATOM 650 N N . THR A 1 86 ? 16.645 -5.803 -17.184 1.00 95.19 86 THR A N 1
ATOM 651 C CA . THR A 1 86 ? 16.609 -4.902 -18.358 1.00 95.19 86 THR A CA 1
ATOM 652 C C . THR A 1 86 ? 15.828 -5.466 -19.542 1.00 95.19 86 THR A C 1
ATOM 654 O O . THR A 1 86 ? 15.703 -4.799 -20.566 1.00 95.19 86 THR A O 1
ATOM 657 N N . VAL A 1 87 ? 15.351 -6.701 -19.430 1.00 93.62 87 VAL A N 1
ATOM 658 C CA . VAL A 1 87 ? 14.623 -7.419 -20.480 1.00 93.62 87 VAL A CA 1
ATOM 659 C C . VAL A 1 87 ? 13.181 -7.653 -20.034 1.00 93.62 87 VAL A C 1
ATOM 661 O O . VAL A 1 87 ? 12.917 -7.602 -18.827 1.00 93.62 87 VAL A O 1
ATOM 664 N N . PRO A 1 88 ? 12.251 -7.932 -20.967 1.00 93.44 88 PRO A N 1
ATOM 665 C CA . PRO A 1 88 ? 10.883 -8.277 -20.610 1.00 93.44 88 PRO A CA 1
ATOM 666 C C . PRO A 1 88 ? 10.852 -9.422 -19.596 1.00 93.44 88 PRO A C 1
ATOM 668 O O . PRO A 1 88 ? 11.454 -10.477 -19.805 1.00 93.44 88 PRO A O 1
ATOM 671 N N . PHE A 1 89 ? 10.150 -9.210 -18.486 1.00 95.94 89 PHE A N 1
ATOM 672 C CA . PHE A 1 89 ? 9.951 -10.256 -17.494 1.00 95.94 89 PHE A CA 1
ATOM 673 C C . PHE A 1 89 ? 8.837 -11.181 -17.990 1.00 95.94 89 PHE A C 1
ATOM 675 O O . PHE A 1 89 ? 7.690 -10.756 -18.152 1.00 95.94 89 PHE A O 1
ATOM 682 N N . VAL A 1 90 ? 9.182 -12.432 -18.286 1.00 95.06 90 VAL A N 1
ATOM 683 C CA . VAL A 1 90 ? 8.240 -13.455 -18.751 1.00 95.06 90 VAL A CA 1
ATOM 684 C C . VAL A 1 90 ? 8.151 -14.514 -17.673 1.00 95.06 90 VAL A C 1
ATOM 686 O O . VAL A 1 90 ? 9.077 -15.297 -17.483 1.00 95.06 90 VAL A O 1
ATOM 689 N N . ASP A 1 91 ? 7.051 -14.490 -16.931 1.00 95.62 91 ASP A N 1
ATOM 690 C CA . ASP A 1 91 ? 6.890 -15.334 -15.763 1.00 95.62 91 ASP A CA 1
ATOM 691 C C . ASP A 1 91 ? 5.401 -15.549 -15.437 1.00 95.62 91 ASP A C 1
ATOM 693 O O . ASP A 1 91 ? 4.642 -14.576 -15.471 1.00 95.62 91 ASP A O 1
ATOM 697 N N . PRO A 1 92 ? 4.961 -16.772 -15.077 1.00 93.88 92 PRO A N 1
ATOM 698 C CA . PRO A 1 92 ? 3.571 -17.025 -14.681 1.00 93.88 92 PRO A CA 1
ATOM 699 C C . PRO A 1 92 ? 3.116 -16.218 -13.457 1.00 93.88 92 PRO A C 1
ATOM 701 O O . PRO A 1 92 ? 1.930 -15.969 -13.280 1.00 93.88 92 PRO A O 1
ATOM 704 N N . GLY A 1 93 ? 4.059 -15.814 -12.605 1.00 94.62 93 GLY A N 1
ATOM 705 C CA . GLY A 1 93 ? 3.836 -14.980 -11.432 1.00 94.62 93 GLY A CA 1
ATOM 706 C C . GLY A 1 93 ? 3.844 -13.478 -11.723 1.00 94.62 93 GLY A C 1
ATOM 707 O O . GLY A 1 93 ? 3.732 -12.702 -10.772 1.00 94.62 93 GLY A O 1
ATOM 708 N N . LYS A 1 94 ? 3.976 -13.042 -12.985 1.00 97.56 94 LYS A N 1
ATOM 709 C CA . LYS A 1 94 ? 3.876 -11.627 -13.369 1.00 97.56 94 LYS A CA 1
ATOM 710 C C . LYS A 1 94 ? 2.412 -11.179 -13.367 1.00 97.56 94 LYS A C 1
ATOM 712 O O . LYS A 1 94 ? 1.651 -11.502 -14.276 1.00 97.56 94 LYS A O 1
ATOM 717 N N . VAL A 1 95 ? 2.026 -10.385 -12.371 1.00 97.88 95 VAL A N 1
ATOM 718 C CA . VAL A 1 95 ? 0.639 -9.929 -12.178 1.00 97.88 95 VAL A CA 1
ATOM 719 C C . VAL A 1 95 ? 0.525 -8.440 -12.473 1.00 97.88 95 VAL A C 1
ATOM 721 O O . VAL A 1 95 ? 1.251 -7.646 -11.890 1.00 97.88 95 VAL A O 1
ATOM 724 N N . PHE A 1 96 ? -0.389 -8.040 -13.356 1.00 97.69 96 PHE A N 1
ATOM 725 C CA . PHE A 1 96 ? -0.665 -6.623 -13.615 1.00 97.69 96 PHE A CA 1
ATOM 726 C C . PHE A 1 96 ? -1.365 -5.983 -12.409 1.00 97.69 96 PHE A C 1
ATOM 728 O O . PHE A 1 96 ? -2.387 -6.495 -11.958 1.00 97.69 96 PHE A O 1
ATOM 735 N N . VAL A 1 97 ? -0.834 -4.867 -11.901 1.00 97.81 97 VAL A N 1
ATOM 736 C CA . VAL A 1 97 ? -1.375 -4.187 -10.705 1.00 97.81 97 VAL A CA 1
ATOM 737 C C . VAL A 1 97 ? -1.821 -2.748 -10.955 1.00 97.81 97 VAL A C 1
ATOM 739 O O . VAL A 1 97 ? -2.451 -2.150 -10.084 1.00 97.81 97 VAL A O 1
ATOM 742 N N . GLY A 1 98 ? -1.561 -2.194 -12.139 1.00 97.06 98 GLY A N 1
ATOM 743 C CA . GLY A 1 98 ? -2.076 -0.885 -12.530 1.00 97.06 98 GLY A CA 1
ATOM 744 C C . GLY A 1 98 ? -1.176 -0.141 -13.505 1.00 97.06 98 GLY A C 1
ATOM 745 O O . GLY A 1 98 ? -0.154 -0.655 -13.952 1.00 97.06 98 GLY A O 1
ATOM 746 N N . ASN A 1 99 ? -1.552 1.098 -13.800 1.00 97.12 99 ASN A N 1
ATOM 747 C CA . ASN A 1 99 ? -0.785 2.017 -14.630 1.00 97.12 99 ASN A CA 1
ATOM 748 C C . ASN A 1 99 ? -0.411 3.278 -13.855 1.00 97.12 99 ASN A C 1
ATOM 750 O O . ASN A 1 99 ? -1.131 3.733 -12.957 1.00 97.12 99 ASN A O 1
ATOM 754 N N . GLY A 1 100 ? 0.702 3.881 -14.249 1.00 96.75 100 GLY A N 1
ATOM 755 C CA . GLY A 1 100 ? 1.173 5.117 -13.653 1.00 96.75 100 GLY A CA 1
ATOM 756 C C . GLY A 1 100 ? 2.12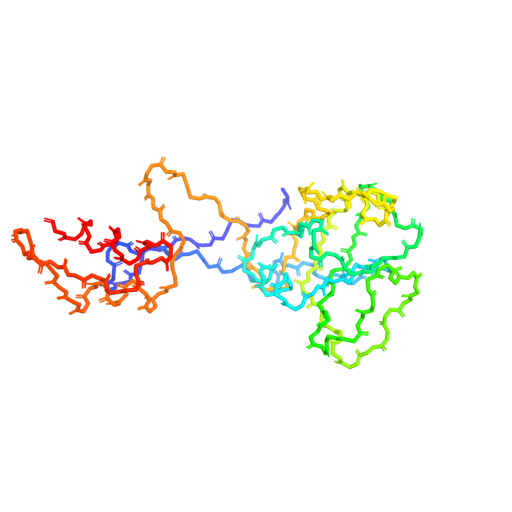2 5.887 -14.551 1.00 96.75 100 GLY A C 1
ATOM 757 O O . GLY A 1 100 ? 2.378 5.494 -15.689 1.00 96.75 100 GLY A O 1
ATOM 758 N N . ILE A 1 101 ? 2.643 6.985 -14.013 1.00 97.56 101 ILE A N 1
ATOM 759 C CA . ILE A 1 101 ? 3.648 7.810 -14.675 1.00 97.56 101 ILE A CA 1
ATOM 760 C C . ILE A 1 101 ? 4.997 7.599 -14.005 1.00 97.56 101 ILE A C 1
ATOM 762 O O . ILE A 1 101 ? 5.111 7.692 -12.780 1.00 97.56 101 ILE A O 1
ATOM 766 N N . MET A 1 102 ? 6.030 7.358 -14.807 1.00 97.88 102 MET A N 1
ATOM 767 C CA . MET A 1 102 ? 7.393 7.237 -14.308 1.00 97.88 102 MET A CA 1
ATOM 768 C C . MET A 1 102 ? 7.876 8.569 -13.715 1.00 97.88 102 MET A C 1
ATOM 770 O O . MET A 1 102 ? 7.740 9.631 -14.329 1.00 97.88 102 MET A O 1
ATOM 774 N N . ARG A 1 103 ? 8.462 8.513 -12.520 1.00 98.12 103 ARG A N 1
ATOM 775 C CA . ARG A 1 103 ? 8.991 9.673 -11.780 1.00 98.12 103 ARG A CA 1
ATOM 776 C C . ARG A 1 103 ? 10.484 9.580 -11.482 1.00 98.12 103 ARG A C 1
ATOM 778 O O . ARG A 1 103 ? 11.048 10.538 -10.975 1.00 98.12 103 ARG A O 1
ATOM 785 N N . MET A 1 104 ? 11.120 8.454 -11.800 1.00 96.62 104 MET A N 1
ATOM 786 C CA . MET A 1 104 ? 12.562 8.273 -11.641 1.00 96.62 104 MET A CA 1
ATOM 787 C C . MET A 1 104 ? 13.185 7.610 -12.863 1.00 96.62 104 MET A C 1
ATOM 789 O O . MET A 1 104 ? 12.616 6.703 -13.462 1.00 96.62 104 MET A O 1
ATOM 793 N N . SER A 1 105 ? 14.387 8.031 -13.223 1.00 95.31 105 SER A N 1
ATOM 794 C CA . SER A 1 105 ? 15.177 7.360 -14.247 1.00 95.31 105 SER A CA 1
ATOM 795 C C . SER A 1 105 ? 15.751 6.033 -13.747 1.00 95.31 105 SER A C 1
ATOM 797 O O . SER A 1 105 ? 15.954 5.801 -12.551 1.00 95.31 105 SER A O 1
ATOM 799 N N . ARG A 1 106 ? 16.101 5.159 -14.694 1.00 94.38 106 ARG A N 1
ATOM 800 C CA . ARG A 1 106 ? 16.770 3.889 -14.396 1.00 94.38 106 ARG A CA 1
ATOM 801 C C . ARG A 1 106 ? 18.098 4.086 -13.655 1.00 94.38 106 ARG A C 1
ATOM 803 O O . ARG A 1 106 ? 18.395 3.327 -12.735 1.00 94.38 106 ARG A O 1
ATOM 810 N N . ASN A 1 107 ? 18.881 5.093 -14.042 1.00 92.88 107 ASN A N 1
ATOM 811 C CA . ASN A 1 107 ? 20.158 5.390 -13.390 1.00 92.88 107 ASN A CA 1
ATOM 812 C C . ASN A 1 107 ? 19.938 5.705 -11.909 1.00 92.88 107 ASN A C 1
ATOM 814 O O . ASN A 1 107 ? 20.603 5.122 -11.061 1.00 92.88 107 ASN A O 1
ATOM 818 N N . HIS A 1 108 ? 18.925 6.512 -11.587 1.00 93.06 108 HIS A N 1
ATOM 819 C CA . HIS A 1 108 ? 18.575 6.794 -10.197 1.00 93.06 108 HIS A CA 1
ATOM 820 C C . HIS A 1 108 ? 18.138 5.532 -9.427 1.00 93.06 108 HIS A C 1
ATOM 822 O O . HIS A 1 108 ? 18.412 5.399 -8.244 1.00 93.06 108 HIS A O 1
ATOM 828 N N . LEU A 1 109 ? 17.476 4.570 -10.069 1.00 94.81 109 LEU A N 1
ATOM 829 C CA . LEU A 1 109 ? 16.971 3.375 -9.379 1.00 94.81 109 LEU A CA 1
ATOM 830 C C . LEU A 1 109 ? 18.023 2.281 -9.137 1.00 94.81 109 LEU A C 1
ATOM 832 O O . LEU A 1 109 ? 17.899 1.527 -8.168 1.00 94.81 109 LEU A O 1
ATOM 836 N N . PHE A 1 110 ? 19.026 2.160 -10.012 1.00 93.69 110 PHE A N 1
ATOM 837 C CA . PHE A 1 110 ? 19.923 0.994 -10.037 1.00 93.69 110 PHE A CA 1
ATOM 838 C C . PHE A 1 110 ? 21.420 1.315 -10.056 1.00 93.69 110 PHE A C 1
ATOM 840 O O . PHE A 1 110 ? 22.228 0.385 -10.104 1.00 93.69 110 PHE A O 1
ATOM 847 N N . GLN A 1 111 ? 21.819 2.588 -10.042 1.00 89.75 111 GLN A N 1
ATOM 848 C CA . GLN A 1 111 ? 23.231 2.938 -9.911 1.00 89.75 111 GLN A CA 1
ATOM 849 C C . GLN A 1 111 ? 23.790 2.404 -8.584 1.00 89.75 111 GLN A C 1
ATOM 851 O O . GLN A 1 111 ? 23.120 2.440 -7.550 1.00 89.75 111 GLN A O 1
ATOM 856 N N . LYS A 1 112 ? 25.017 1.871 -8.631 1.00 83.00 112 LYS A N 1
ATOM 857 C CA . LYS A 1 112 ? 25.704 1.343 -7.446 1.00 83.00 112 LYS A CA 1
ATOM 858 C C . LYS A 1 112 ? 25.826 2.428 -6.373 1.00 83.00 112 LYS A C 1
ATOM 860 O O . LYS A 1 112 ? 25.961 3.605 -6.698 1.00 83.00 112 LYS A O 1
ATOM 865 N N . ASP A 1 113 ? 25.736 2.003 -5.115 1.00 80.81 113 ASP A N 1
ATOM 866 C CA . ASP A 1 113 ? 25.858 2.830 -3.905 1.00 80.81 113 ASP A CA 1
ATOM 867 C C . ASP A 1 113 ? 24.752 3.879 -3.694 1.00 80.81 113 ASP A C 1
ATOM 869 O O . ASP A 1 113 ? 24.721 4.567 -2.669 1.00 80.81 113 ASP A O 1
ATOM 873 N N . LEU A 1 114 ? 23.769 3.944 -4.596 1.00 80.06 114 LEU A N 1
ATOM 874 C CA . LEU A 1 114 ? 22.557 4.713 -4.368 1.00 80.06 114 LEU A CA 1
ATOM 875 C C . LEU A 1 114 ? 21.582 3.914 -3.493 1.00 80.06 114 LEU A C 1
ATOM 877 O O . LEU A 1 114 ? 21.283 2.749 -3.755 1.00 80.06 114 LEU A O 1
ATOM 881 N N . HIS A 1 115 ? 21.037 4.570 -2.469 1.00 87.31 115 HIS A N 1
ATOM 882 C CA . HIS A 1 115 ? 19.910 4.072 -1.678 1.00 87.31 115 HIS A CA 1
ATOM 883 C C . HIS A 1 115 ? 18.666 4.876 -2.070 1.00 87.31 115 HIS A C 1
ATOM 885 O O . HIS A 1 115 ? 18.267 5.770 -1.317 1.00 87.31 115 HIS A O 1
ATOM 891 N N . PRO A 1 116 ? 18.099 4.651 -3.272 1.00 89.88 116 PRO A N 1
ATOM 892 C CA . PRO A 1 116 ? 17.079 5.533 -3.807 1.00 89.88 116 PRO A CA 1
ATOM 893 C C . PRO A 1 116 ? 15.825 5.488 -2.935 1.00 89.88 116 PRO A C 1
ATOM 895 O O . PRO A 1 116 ? 15.347 4.425 -2.527 1.00 89.88 116 PRO A O 1
ATOM 898 N N . LYS A 1 117 ? 15.296 6.675 -2.646 1.00 92.50 117 LYS A N 1
ATOM 899 C CA . LYS A 1 117 ? 14.093 6.902 -1.842 1.00 92.50 117 LYS A CA 1
ATOM 900 C C . LYS A 1 117 ? 13.158 7.822 -2.611 1.00 92.50 117 LYS A C 1
ATOM 902 O O . LYS A 1 117 ? 13.605 8.618 -3.426 1.00 92.50 117 LYS A O 1
ATOM 907 N N . GLY A 1 118 ? 11.870 7.738 -2.304 1.00 95.50 118 GLY A N 1
ATOM 908 C CA . GLY A 1 118 ? 10.837 8.532 -2.963 1.00 95.50 118 GLY A CA 1
ATOM 909 C C . GLY A 1 118 ? 10.066 7.744 -4.018 1.00 95.50 118 GLY A C 1
ATOM 910 O O . GLY A 1 118 ? 10.232 6.529 -4.161 1.00 95.50 118 GLY A O 1
ATOM 911 N N . VAL A 1 119 ? 9.170 8.446 -4.705 1.00 97.75 119 VAL A N 1
ATOM 912 C CA . VAL A 1 119 ? 8.210 7.868 -5.650 1.00 97.75 119 VAL A CA 1
ATOM 913 C C . VAL A 1 119 ? 8.895 7.589 -6.986 1.00 97.75 119 VAL A C 1
ATOM 915 O O . VAL A 1 119 ? 9.333 8.512 -7.661 1.00 97.75 119 VAL A O 1
ATOM 918 N N . ALA A 1 120 ? 8.956 6.318 -7.375 1.00 98.06 120 ALA A N 1
ATOM 919 C CA . ALA A 1 120 ? 9.460 5.880 -8.672 1.00 98.06 120 ALA A CA 1
ATOM 920 C C . ALA A 1 120 ? 8.365 5.878 -9.744 1.00 98.06 120 ALA A C 1
ATOM 922 O O . ALA A 1 120 ? 8.632 6.235 -10.890 1.00 98.06 120 ALA A O 1
ATOM 923 N N . VAL A 1 121 ? 7.134 5.512 -9.369 1.00 98.25 121 VAL A N 1
ATOM 924 C CA . VAL A 1 121 ? 5.956 5.597 -10.241 1.00 98.25 121 VAL A CA 1
ATOM 925 C C . VAL A 1 121 ? 4.811 6.228 -9.464 1.00 98.25 121 VAL A C 1
ATOM 927 O O . VAL A 1 121 ? 4.393 5.712 -8.424 1.00 98.25 121 VAL A O 1
ATOM 930 N N . GLU A 1 122 ? 4.292 7.335 -9.985 1.00 97.44 122 GLU A N 1
ATOM 931 C CA . GLU A 1 122 ? 3.030 7.906 -9.525 1.00 97.44 122 GLU A CA 1
ATOM 932 C C . GLU A 1 122 ? 1.890 7.068 -10.102 1.00 97.44 122 GLU A C 1
ATOM 934 O O . GLU A 1 122 ? 1.675 7.049 -11.316 1.00 97.44 122 GLU A O 1
ATOM 939 N N . VAL A 1 123 ? 1.177 6.344 -9.245 1.00 96.62 123 VAL A N 1
ATOM 940 C CA . VAL A 1 123 ? 0.102 5.448 -9.670 1.00 96.62 123 VAL A CA 1
ATOM 941 C C . VAL A 1 123 ? -1.134 6.279 -10.003 1.00 96.62 123 VAL A C 1
ATOM 943 O O . VAL A 1 123 ? -1.615 7.083 -9.199 1.00 96.62 123 VAL A O 1
ATOM 946 N N . ILE A 1 124 ? -1.646 6.093 -11.221 1.00 94.31 124 ILE A N 1
ATOM 947 C CA . ILE A 1 124 ? -2.826 6.812 -11.712 1.00 94.31 124 ILE A CA 1
ATOM 948 C C . ILE A 1 124 ? -4.049 5.901 -11.723 1.00 94.31 124 ILE A C 1
ATOM 950 O O . ILE A 1 124 ? -5.120 6.333 -11.303 1.00 94.31 124 ILE A O 1
ATOM 954 N N . LEU A 1 125 ? -3.881 4.655 -12.179 1.00 94.38 125 LEU A N 1
ATOM 955 C CA . LEU A 1 125 ? -4.955 3.675 -12.340 1.00 94.38 125 LEU A CA 1
ATOM 956 C C . LEU A 1 125 ? -4.539 2.338 -11.707 1.00 94.38 125 LEU A C 1
ATOM 958 O O . LEU A 1 125 ? -4.010 1.473 -12.410 1.00 94.38 125 LEU A O 1
ATOM 962 N N . PRO A 1 126 ? -4.725 2.151 -10.391 1.00 95.12 126 PRO A N 1
ATOM 963 C CA . PRO A 1 126 ? -4.507 0.855 -9.760 1.00 95.12 126 PRO A CA 1
ATOM 964 C C . PRO A 1 126 ? -5.563 -0.138 -10.249 1.00 95.12 126 PRO A C 1
ATOM 966 O O . PRO A 1 126 ? -6.735 0.211 -10.368 1.00 95.12 126 PRO A O 1
ATOM 969 N N . ALA A 1 127 ? -5.173 -1.385 -10.511 1.00 95.56 127 ALA A N 1
ATOM 970 C CA . ALA A 1 127 ? -6.070 -2.394 -11.083 1.00 95.56 127 ALA A CA 1
ATOM 971 C C . ALA A 1 127 ? -7.263 -2.747 -10.173 1.00 95.56 127 ALA A C 1
ATOM 973 O O . ALA A 1 127 ? -8.285 -3.223 -10.654 1.00 95.56 127 ALA A O 1
ATOM 974 N N . SER A 1 128 ? -7.144 -2.491 -8.868 1.00 95.06 128 SER A N 1
ATOM 975 C CA . SER A 1 128 ? -8.213 -2.665 -7.879 1.00 95.06 128 SER A CA 1
ATOM 976 C C . SER A 1 128 ? -9.247 -1.535 -7.862 1.00 95.06 128 SER A C 1
ATOM 978 O O . SER A 1 128 ? -10.255 -1.657 -7.173 1.00 95.06 128 SER A O 1
ATOM 980 N N . GLY A 1 129 ? -8.973 -0.408 -8.526 1.00 94.06 129 GLY A N 1
ATOM 981 C CA . GLY A 1 129 ? -9.785 0.808 -8.450 1.00 94.06 129 GLY A CA 1
ATOM 982 C C . GLY A 1 129 ? -9.718 1.556 -7.119 1.00 94.06 129 GLY A C 1
ATOM 983 O O . GLY A 1 129 ? -10.365 2.590 -6.971 1.00 94.06 129 GLY A O 1
ATOM 984 N N . VAL A 1 130 ? -8.923 1.084 -6.157 1.00 93.50 130 VAL A N 1
ATOM 985 C CA . VAL A 1 130 ? -8.723 1.772 -4.876 1.00 93.50 130 VAL A CA 1
ATOM 986 C C . VAL A 1 130 ? -7.881 3.022 -5.106 1.00 93.50 130 VAL A C 1
ATOM 988 O O . VAL A 1 130 ? -6.704 2.927 -5.444 1.00 93.50 130 VAL A O 1
ATOM 991 N N . THR A 1 131 ? -8.468 4.200 -4.911 1.00 86.50 131 THR A N 1
ATOM 992 C CA . THR A 1 131 ? -7.731 5.462 -5.032 1.00 86.50 131 THR A CA 1
ATOM 993 C C . THR A 1 131 ? -6.702 5.621 -3.914 1.00 86.50 131 THR A C 1
ATOM 995 O O . THR A 1 131 ? -6.919 5.189 -2.781 1.00 86.50 131 THR A O 1
ATOM 998 N N . ALA A 1 132 ? -5.606 6.319 -4.213 1.00 87.00 132 ALA A N 1
ATOM 999 C CA . ALA A 1 132 ? -4.757 6.881 -3.174 1.00 87.00 132 ALA A CA 1
ATOM 1000 C C . ALA A 1 132 ? -5.594 7.823 -2.297 1.00 87.00 132 ALA A C 1
ATOM 1002 O O . ALA A 1 132 ? -6.337 8.661 -2.820 1.00 87.00 132 ALA A O 1
ATOM 1003 N N . LEU A 1 133 ? -5.475 7.670 -0.981 1.00 87.38 133 LEU A N 1
ATOM 1004 C CA . LEU A 1 133 ? -6.156 8.499 0.002 1.00 87.38 133 LEU A CA 1
ATOM 1005 C C . LEU A 1 133 ? -5.155 8.936 1.065 1.00 87.38 133 LEU A C 1
ATOM 1007 O O . LEU A 1 133 ? -4.506 8.105 1.698 1.00 87.38 133 LEU A O 1
ATOM 1011 N N . GLU A 1 134 ? -5.069 10.243 1.275 1.00 87.88 134 GLU A N 1
ATOM 1012 C CA . GLU A 1 134 ? -4.400 10.824 2.432 1.00 87.88 134 GLU A CA 1
ATOM 1013 C C . GLU A 1 134 ? -5.471 11.261 3.426 1.00 87.88 134 GLU A C 1
ATOM 1015 O O . GLU A 1 134 ? -6.407 11.978 3.069 1.00 87.88 134 GLU A O 1
ATOM 1020 N N . VAL A 1 135 ? -5.348 10.800 4.670 1.00 89.12 135 VAL A N 1
ATOM 1021 C CA . VAL A 1 135 ? -6.237 11.203 5.761 1.00 89.12 135 VAL A CA 1
ATOM 1022 C C . VAL A 1 135 ? -5.501 12.260 6.582 1.00 89.12 135 VAL A C 1
ATOM 1024 O O . VAL A 1 135 ? -4.477 11.933 7.188 1.00 89.12 135 VAL A O 1
ATOM 1027 N N . PRO A 1 136 ? -5.966 13.523 6.601 1.00 87.50 136 PRO A N 1
ATOM 1028 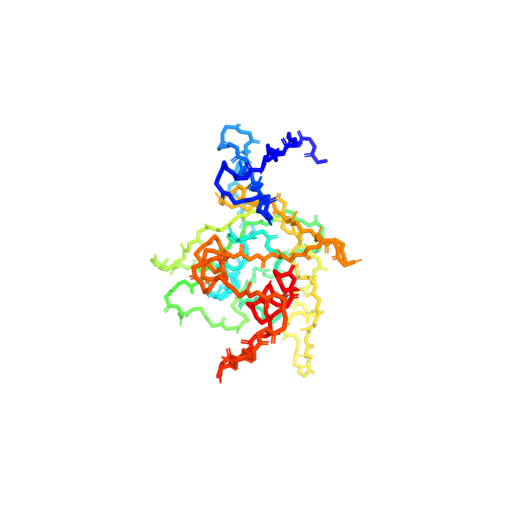C CA . PRO A 1 136 ? -5.323 14.566 7.385 1.00 87.50 136 PRO A CA 1
ATOM 1029 C C . PRO A 1 136 ? -5.364 14.212 8.869 1.00 87.50 136 PRO A C 1
ATOM 1031 O O . PRO A 1 136 ? -6.417 13.862 9.400 1.00 87.50 136 PRO A O 1
ATOM 1034 N N . GLN A 1 137 ? -4.237 14.334 9.562 1.00 83.88 137 GLN A N 1
ATOM 1035 C CA . GLN A 1 137 ? -4.232 14.215 11.016 1.00 83.88 137 GLN A CA 1
ATOM 1036 C C . GLN A 1 137 ? -4.770 15.507 11.655 1.00 83.88 137 GLN A C 1
ATOM 1038 O O . GLN A 1 137 ? -4.484 16.592 11.145 1.00 83.88 137 GLN A O 1
ATOM 1043 N N . PRO A 1 138 ? -5.536 15.421 12.759 1.00 87.88 138 PRO A N 1
ATOM 1044 C CA . PRO A 1 138 ? -5.869 14.217 13.531 1.00 87.88 138 PRO A CA 1
ATOM 1045 C C . PRO A 1 138 ? -7.216 13.562 13.139 1.00 87.88 138 PRO A C 1
ATOM 1047 O O . PRO A 1 138 ? -7.812 12.869 13.954 1.00 87.88 138 PRO A O 1
ATOM 1050 N N . LEU A 1 139 ? -7.733 13.790 11.925 1.00 88.62 139 LEU A N 1
ATOM 1051 C CA . LEU A 1 139 ? -9.128 13.483 11.567 1.00 88.62 139 LEU A CA 1
ATOM 1052 C C . LEU A 1 139 ? -9.448 11.988 11.421 1.00 88.62 139 LEU A C 1
ATOM 1054 O O . LEU A 1 139 ? -10.617 11.615 11.446 1.00 88.62 139 LEU A O 1
ATOM 1058 N N . GLY A 1 140 ? -8.446 11.128 11.244 1.00 91.69 140 GLY A N 1
ATOM 1059 C CA . GLY A 1 140 ? -8.661 9.688 11.148 1.00 91.69 140 GLY A CA 1
ATOM 1060 C C . GLY A 1 140 ? -7.413 8.912 10.750 1.00 91.69 140 GLY A C 1
ATOM 1061 O O . GLY A 1 140 ? -6.325 9.470 10.601 1.00 91.69 140 GLY A O 1
ATOM 1062 N N . LEU A 1 141 ? -7.587 7.604 10.564 1.00 93.19 141 LEU A N 1
ATOM 1063 C CA . LEU A 1 141 ? -6.538 6.666 10.173 1.00 93.19 141 LEU A CA 1
ATOM 1064 C C . LEU A 1 141 ? -7.082 5.671 9.146 1.00 93.19 141 LEU A C 1
ATOM 1066 O O . LEU A 1 141 ? -8.242 5.267 9.205 1.00 93.19 141 LEU A O 1
ATOM 1070 N N . LEU A 1 142 ? -6.224 5.230 8.224 1.00 93.69 142 LEU A N 1
ATOM 1071 C CA . LEU A 1 142 ? -6.551 4.118 7.336 1.00 93.69 142 LEU A CA 1
ATOM 1072 C C . LEU A 1 142 ? -6.450 2.805 8.118 1.00 93.69 142 LEU A C 1
ATOM 1074 O O . LEU A 1 142 ? -5.362 2.384 8.518 1.00 93.69 142 LEU A O 1
ATOM 1078 N N . GLN A 1 143 ? -7.587 2.144 8.323 1.00 94.25 143 GLN A N 1
ATOM 1079 C CA . GLN A 1 143 ? -7.671 0.909 9.095 1.00 94.25 143 GLN A CA 1
ATOM 1080 C C . GLN A 1 143 ? -8.649 -0.065 8.442 1.00 94.25 143 GLN A C 1
ATOM 1082 O O . GLN A 1 143 ? -9.744 0.305 8.030 1.00 94.25 143 GLN A O 1
ATOM 1087 N N . ASN A 1 144 ? -8.254 -1.337 8.355 1.00 95.06 144 ASN A N 1
ATOM 1088 C CA . ASN A 1 144 ? -9.126 -2.378 7.819 1.00 95.06 144 ASN A CA 1
ATOM 1089 C C . ASN A 1 144 ? -10.357 -2.553 8.720 1.00 95.06 144 ASN A C 1
ATOM 1091 O O . ASN A 1 144 ? -10.219 -2.576 9.946 1.00 95.06 144 ASN A O 1
ATOM 1095 N N . LEU A 1 145 ? -11.522 -2.796 8.117 1.00 96.12 145 LEU A N 1
ATOM 1096 C CA . LEU A 1 145 ? -12.797 -2.966 8.820 1.00 96.12 145 LEU A CA 1
ATOM 1097 C C . LEU A 1 145 ? -12.728 -3.946 10.015 1.00 96.12 145 LEU A C 1
ATOM 1099 O O . LEU A 1 145 ? -13.112 -3.542 11.112 1.00 96.12 145 LEU A O 1
ATOM 1103 N N . PRO A 1 146 ? -12.140 -5.161 9.908 1.00 96.50 146 PRO A N 1
ATOM 1104 C CA . PRO A 1 146 ? -12.038 -6.069 11.057 1.00 96.50 146 PRO A CA 1
ATOM 1105 C C . PRO A 1 146 ? -11.218 -5.503 12.225 1.00 96.50 146 PRO A C 1
ATOM 1107 O O . PRO A 1 146 ? -11.448 -5.844 13.381 1.00 96.50 146 PRO A O 1
ATOM 1110 N N . SER A 1 147 ? -10.253 -4.621 11.944 1.00 96.38 147 SER A N 1
ATOM 1111 C CA . SER A 1 147 ? -9.473 -3.970 12.998 1.00 96.38 147 SER A CA 1
ATOM 1112 C C . SER A 1 147 ? -10.270 -2.892 13.727 1.00 96.38 147 SER A C 1
ATOM 1114 O O . SER A 1 147 ? -10.005 -2.678 14.901 1.00 96.38 147 SER A O 1
ATOM 1116 N N . ILE A 1 148 ? -11.213 -2.217 13.061 1.00 97.00 148 ILE A N 1
ATOM 1117 C CA . ILE A 1 148 ? -12.146 -1.270 13.700 1.00 97.00 148 ILE A CA 1
ATOM 1118 C C . ILE A 1 148 ? -13.149 -2.049 14.561 1.00 97.00 148 ILE A C 1
ATOM 1120 O O . ILE A 1 148 ? -13.351 -1.733 15.731 1.00 97.00 148 ILE A O 1
ATOM 1124 N N . VAL A 1 149 ? -13.712 -3.134 14.016 1.00 97.44 149 VAL A N 1
ATOM 1125 C CA . VAL A 1 149 ? -14.630 -4.024 14.749 1.00 97.44 149 VAL A CA 1
ATOM 1126 C C . VAL A 1 149 ? -13.991 -4.535 16.041 1.00 97.44 149 VAL A C 1
ATOM 1128 O O . VAL A 1 149 ? -14.645 -4.545 17.076 1.00 97.44 149 VAL A O 1
ATOM 1131 N N . CYS A 1 150 ? -12.701 -4.884 16.018 1.00 96.06 150 CYS A N 1
ATOM 1132 C CA . CYS A 1 150 ? -11.967 -5.306 17.212 1.00 96.06 150 CYS A CA 1
ATOM 1133 C C . CYS A 1 150 ? -12.065 -4.290 18.367 1.00 96.06 150 CYS A C 1
ATOM 1135 O O . CYS A 1 150 ? -12.381 -4.690 19.484 1.00 96.06 150 CYS A O 1
ATOM 1137 N N . GLY A 1 151 ? -11.879 -2.991 18.102 1.00 95.25 151 GLY A N 1
ATOM 1138 C CA . GLY A 1 151 ? -12.012 -1.951 19.130 1.00 95.25 151 GLY A CA 1
ATOM 1139 C C . GLY A 1 151 ? -13.433 -1.855 19.692 1.00 95.25 151 GLY A C 1
ATOM 1140 O O . GLY A 1 151 ? -13.625 -1.759 20.903 1.00 95.25 151 GLY A O 1
ATOM 1141 N N . ARG A 1 152 ? -14.443 -1.974 18.822 1.00 95.62 152 ARG A N 1
ATOM 1142 C CA . ARG A 1 152 ? -15.860 -1.953 19.217 1.00 95.62 152 ARG A CA 1
ATOM 1143 C C . ARG A 1 152 ? -16.275 -3.175 20.036 1.00 95.62 152 ARG A C 1
ATOM 1145 O O . ARG A 1 152 ? -17.042 -3.023 20.978 1.00 95.62 152 ARG A O 1
ATOM 1152 N N . VAL A 1 153 ? -15.751 -4.357 19.711 1.00 96.69 153 VAL A N 1
ATOM 1153 C CA . VAL A 1 153 ? -16.021 -5.603 20.449 1.00 96.69 153 VAL A CA 1
ATOM 1154 C C . VAL A 1 153 ? -15.409 -5.568 21.849 1.00 96.69 153 VAL A C 1
ATOM 1156 O O . VAL A 1 153 ? -16.039 -6.047 22.786 1.00 96.69 153 VAL A O 1
ATOM 1159 N N . VAL A 1 154 ? -14.219 -4.975 22.010 1.00 96.19 154 VAL A N 1
ATOM 1160 C CA . VAL A 1 154 ? -13.622 -4.755 23.342 1.00 96.19 154 VAL A CA 1
ATOM 1161 C C . VAL A 1 154 ? -14.513 -3.852 24.201 1.00 96.19 154 VAL A C 1
ATOM 1163 O O . VAL A 1 154 ? -14.598 -4.071 25.404 1.00 96.19 154 VAL A O 1
ATOM 1166 N N . CYS A 1 155 ? -15.211 -2.891 23.581 1.00 95.50 155 CYS A N 1
ATOM 1167 C CA . CYS A 1 155 ? -16.165 -1.989 24.234 1.00 95.50 155 CYS A CA 1
ATOM 1168 C C . CYS A 1 155 ? -15.577 -1.300 25.486 1.00 95.50 155 CYS A C 1
ATOM 1170 O O . CYS A 1 155 ? -16.157 -1.399 26.574 1.00 95.50 155 CYS A O 1
ATOM 1172 N N . PRO A 1 156 ? -14.407 -0.638 25.362 1.00 97.06 156 PRO A N 1
ATOM 1173 C CA . PRO A 1 156 ? -13.788 0.017 26.504 1.00 97.06 156 PRO A CA 1
ATOM 1174 C C . PRO A 1 156 ? -14.631 1.224 26.938 1.00 97.06 156 PRO A C 1
ATOM 1176 O O . PRO A 1 156 ? -15.294 1.862 26.118 1.00 97.06 156 PRO A O 1
ATOM 1179 N N . ARG A 1 157 ? -14.613 1.533 28.233 1.00 97.31 157 ARG A N 1
ATOM 1180 C CA . ARG A 1 157 ? -15.362 2.643 28.829 1.00 97.31 157 ARG A CA 1
ATOM 1181 C C . ARG A 1 157 ? -14.415 3.711 29.373 1.00 97.31 157 ARG A C 1
ATOM 1183 O O . ARG A 1 157 ? -13.303 3.377 29.793 1.00 97.31 157 ARG A O 1
ATOM 1190 N N . PRO A 1 158 ? -14.861 4.978 29.451 1.00 97.25 158 PRO A N 1
ATOM 1191 C CA . PRO A 1 158 ? -14.114 6.015 30.149 1.00 97.25 158 PRO A CA 1
ATOM 1192 C C . PRO A 1 158 ? -13.721 5.557 31.562 1.00 97.25 158 PRO A C 1
ATOM 1194 O O . PRO A 1 158 ? -14.577 5.199 32.372 1.00 97.25 158 PRO A O 1
ATOM 1197 N N . GLY A 1 159 ? -12.417 5.556 31.849 1.00 96.12 159 GLY A N 1
ATOM 1198 C CA . GLY A 1 159 ? -11.854 5.115 33.131 1.00 96.12 159 GLY A CA 1
ATOM 1199 C C . GLY A 1 159 ? -11.394 3.652 33.199 1.00 96.12 159 GLY A C 1
ATOM 1200 O O . GLY A 1 159 ? -10.742 3.285 34.180 1.00 96.12 159 GLY A O 1
ATOM 1201 N N . ASP A 1 160 ? -11.662 2.830 32.179 1.00 97.50 160 ASP A N 1
ATOM 1202 C CA . ASP A 1 160 ? -11.139 1.462 32.120 1.00 97.50 160 ASP A CA 1
ATOM 1203 C C . ASP A 1 160 ? -9.603 1.444 32.044 1.00 97.50 160 ASP A C 1
ATOM 1205 O O . ASP A 1 160 ? -8.952 2.349 31.522 1.00 97.50 160 ASP A O 1
ATOM 1209 N N . LYS A 1 161 ? -8.994 0.369 32.553 1.00 97.31 161 LYS A N 1
ATOM 1210 C CA . LYS A 1 161 ? -7.560 0.102 32.383 1.00 97.31 161 LYS A CA 1
ATOM 1211 C C . LYS A 1 161 ? -7.384 -0.937 31.288 1.00 97.31 161 LYS A C 1
ATOM 1213 O O . LYS A 1 161 ? -7.689 -2.108 31.494 1.00 97.31 161 LYS A O 1
ATOM 1218 N N . VAL A 1 162 ? -6.878 -0.504 30.139 1.00 96.25 162 VAL A N 1
ATOM 1219 C CA . VAL A 1 162 ? -6.715 -1.345 28.948 1.00 96.25 162 VAL A CA 1
ATOM 1220 C C . VAL A 1 162 ? -5.233 -1.611 28.689 1.00 96.25 162 VAL A C 1
ATOM 1222 O O . VAL A 1 162 ? -4.407 -0.708 28.809 1.00 96.25 162 VAL A O 1
ATOM 1225 N N . ILE A 1 163 ? -4.897 -2.851 28.320 1.00 96.31 163 ILE A N 1
ATOM 1226 C CA . ILE A 1 163 ? -3.555 -3.242 27.879 1.00 96.31 163 ILE A CA 1
ATOM 1227 C C . ILE A 1 163 ? -3.615 -3.829 26.467 1.00 96.31 163 ILE A C 1
ATOM 1229 O O . ILE A 1 163 ? -4.336 -4.791 26.212 1.00 96.31 163 ILE A O 1
ATOM 1233 N N . ASP A 1 164 ? -2.838 -3.254 25.551 1.00 96.81 164 ASP A N 1
ATOM 1234 C CA . ASP A 1 164 ? -2.604 -3.793 24.211 1.00 96.81 164 ASP A CA 1
ATOM 1235 C C . ASP A 1 164 ? -1.199 -4.406 24.169 1.00 96.81 164 ASP A C 1
ATOM 1237 O O . ASP A 1 164 ? -0.192 -3.697 24.120 1.00 96.81 164 ASP A O 1
ATOM 1241 N N . LEU A 1 165 ? -1.127 -5.739 24.241 1.00 97.31 165 LEU A N 1
ATOM 1242 C CA . LEU A 1 165 ? 0.141 -6.474 24.312 1.00 97.31 165 LEU A CA 1
ATOM 1243 C C . LEU A 1 165 ? 0.973 -6.364 23.022 1.00 97.31 165 LEU A C 1
ATOM 1245 O O . LEU A 1 165 ? 2.177 -6.609 23.052 1.00 97.31 165 LEU A O 1
ATOM 1249 N N . CYS A 1 166 ? 0.353 -6.029 21.884 1.00 95.94 166 CYS A N 1
ATOM 1250 C CA . CYS A 1 166 ? 0.998 -5.975 20.569 1.00 95.94 166 CYS A CA 1
ATOM 1251 C C . CYS A 1 166 ? 0.582 -4.706 19.820 1.00 95.94 166 CYS A C 1
ATOM 1253 O O . CYS A 1 166 ? 0.037 -4.756 18.718 1.00 95.94 166 CYS A O 1
ATOM 1255 N N . ALA A 1 167 ? 0.879 -3.563 20.433 1.00 95.12 167 ALA A N 1
ATOM 1256 C CA . ALA A 1 167 ? 0.358 -2.277 19.998 1.00 95.12 167 ALA A CA 1
ATOM 1257 C C . ALA A 1 167 ? 0.907 -1.788 18.650 1.00 95.12 167 ALA A C 1
ATOM 1259 O O . ALA A 1 167 ? 0.195 -1.094 17.934 1.00 95.12 167 ALA A O 1
ATOM 1260 N N . ALA A 1 168 ? 2.149 -2.112 18.266 1.00 95.31 168 ALA A N 1
ATOM 1261 C CA . ALA A 1 168 ? 2.773 -1.523 17.075 1.00 95.31 168 ALA A CA 1
ATOM 1262 C C . ALA A 1 168 ? 1.986 -1.833 15.774 1.00 95.31 168 ALA A C 1
ATOM 1264 O O . ALA A 1 168 ? 1.642 -2.991 15.531 1.00 95.31 168 ALA A O 1
ATOM 1265 N N . PRO A 1 169 ? 1.721 -0.842 14.893 1.00 93.88 169 PRO A N 1
ATOM 1266 C CA . PRO A 1 169 ? 2.159 0.561 14.941 1.00 93.88 169 PRO A CA 1
ATOM 1267 C C . PRO A 1 169 ? 1.265 1.513 15.764 1.00 93.88 169 PRO A C 1
ATOM 1269 O O . PRO A 1 169 ? 1.582 2.691 15.859 1.00 93.88 169 PRO A O 1
ATOM 1272 N N . GLY A 1 170 ? 0.161 1.040 16.342 1.00 94.31 170 GLY A N 1
ATOM 1273 C CA . GLY A 1 170 ? -0.641 1.781 17.325 1.00 94.31 170 GLY A CA 1
ATOM 1274 C C . GLY A 1 170 ? -2.105 1.974 16.947 1.00 94.31 170 GLY A C 1
ATOM 1275 O O . GLY A 1 170 ? -2.874 2.426 17.781 1.00 94.31 170 GLY A O 1
ATOM 1276 N N . HIS A 1 171 ? -2.524 1.620 15.726 1.00 94.81 171 HIS A N 1
ATOM 1277 C CA . HIS A 1 171 ? -3.850 2.000 15.210 1.00 94.81 171 HIS A CA 1
ATOM 1278 C C . HIS A 1 171 ? -5.024 1.506 16.077 1.00 94.81 171 HIS A C 1
ATOM 1280 O O . HIS A 1 171 ? -5.960 2.256 16.343 1.00 94.81 171 HIS A O 1
ATOM 1286 N N . LYS A 1 172 ? -4.968 0.258 16.567 1.00 95.81 172 LYS A N 1
ATOM 1287 C CA . LYS A 1 172 ? -6.001 -0.271 17.475 1.00 95.81 172 LYS A CA 1
ATOM 1288 C C . LYS A 1 172 ? -5.916 0.365 18.855 1.00 95.81 172 LYS A C 1
ATOM 1290 O O . LYS A 1 172 ? -6.944 0.718 19.411 1.00 95.81 172 LYS A O 1
ATOM 1295 N N . THR A 1 173 ? -4.710 0.564 19.375 1.00 96.56 173 THR A N 1
ATOM 1296 C CA . THR A 1 173 ? -4.486 1.226 20.663 1.00 96.56 173 THR A CA 1
ATOM 1297 C C . THR A 1 173 ? -5.057 2.645 20.660 1.00 96.56 173 THR A C 1
ATOM 1299 O O . THR A 1 173 ? -5.789 3.020 21.569 1.00 96.56 173 THR A O 1
ATOM 1302 N N . THR A 1 174 ? -4.798 3.418 19.601 1.00 95.56 174 THR A N 1
ATOM 1303 C CA . THR A 1 174 ? -5.355 4.767 19.432 1.00 95.56 174 THR A CA 1
ATOM 1304 C C . THR A 1 174 ? -6.861 4.745 19.215 1.00 95.56 174 THR A C 1
ATOM 1306 O O . THR A 1 174 ? -7.550 5.654 19.662 1.00 95.56 174 THR A O 1
ATOM 1309 N N . HIS A 1 175 ? -7.392 3.704 18.565 1.00 95.81 175 HIS A N 1
ATOM 1310 C CA . HIS A 1 175 ? -8.835 3.529 18.419 1.00 95.81 175 HIS A CA 1
ATOM 1311 C C . HIS A 1 175 ? -9.510 3.243 19.766 1.00 95.81 175 HIS A C 1
ATOM 1313 O O . HIS A 1 175 ? -10.506 3.881 20.076 1.00 95.81 175 HIS A O 1
ATOM 1319 N N . LEU A 1 176 ? -8.936 2.367 20.598 1.00 96.62 176 LEU A N 1
ATOM 1320 C CA . LEU A 1 176 ? -9.417 2.115 21.961 1.00 96.62 176 LEU A CA 1
ATOM 1321 C C . LEU A 1 176 ? -9.392 3.396 22.802 1.00 96.62 176 LEU A C 1
ATOM 1323 O O . LEU A 1 176 ? -10.381 3.703 23.456 1.00 96.62 176 LEU A O 1
ATOM 1327 N N . ALA A 1 177 ? -8.311 4.176 22.719 1.00 95.19 177 ALA A N 1
ATOM 1328 C CA . ALA A 1 177 ? -8.214 5.467 23.397 1.00 95.19 177 ALA A CA 1
ATOM 1329 C C . ALA A 1 177 ? -9.263 6.485 22.917 1.00 95.19 177 ALA A C 1
ATOM 1331 O O . ALA A 1 177 ? -9.695 7.310 23.706 1.00 95.19 177 ALA A O 1
ATOM 1332 N N . ALA A 1 178 ? -9.682 6.431 21.649 1.00 94.56 178 ALA A N 1
ATOM 1333 C CA . ALA A 1 178 ? -10.732 7.299 21.111 1.00 94.56 178 ALA A CA 1
ATOM 1334 C C . ALA A 1 178 ? -12.161 6.864 21.500 1.00 94.56 178 ALA A C 1
ATOM 1336 O O . ALA A 1 178 ? -13.097 7.641 21.320 1.00 94.56 178 ALA A O 1
ATOM 1337 N N . LEU A 1 179 ? -12.345 5.627 21.979 1.00 95.12 179 LEU A N 1
ATOM 1338 C CA . LEU A 1 179 ? -13.635 5.102 22.452 1.00 95.12 179 LEU A CA 1
ATOM 1339 C C . LEU A 1 179 ? -13.866 5.330 23.958 1.00 95.12 179 LEU A C 1
ATOM 1341 O O . LEU A 1 179 ? -15.004 5.206 24.410 1.00 95.12 179 LEU A O 1
ATOM 1345 N N . MET A 1 180 ? -12.802 5.628 24.710 1.00 95.38 180 MET A N 1
ATOM 1346 C CA . MET A 1 180 ? -12.798 5.898 26.155 1.00 95.38 180 MET A CA 1
ATOM 1347 C C . MET A 1 180 ? -12.835 7.394 26.452 1.00 95.38 180 MET A C 1
ATOM 1349 O O . MET A 1 180 ? -13.288 7.734 27.565 1.00 95.38 180 MET A O 1
#

InterPro domains:
  IPR001678 SAM-dependent methyltransferase RsmB-F/NOP2-type domain [PS51686] (141-180)
  IPR002478 PUA domain [PF01472] (36-122)
  IPR015947 PUA-like superfamily [SSF88697] (36-123)
  IPR023267 RNA (C5-cytosine) methyltransferase [PTHR22807] (31-180)
  IPR029063 S-adenosyl-L-methionine-dependent methyltransferase superfamily [G3DSA:3.40.50.150] (129-180)
  IPR029063 S-adenosyl-L-methionine-dependent methyltransferase superfamily [SSF53335] (141-180)
  IPR036974 PUA domain superfamily [G3DSA:2.30.130.10] (27-126)

Radius of gyration: 19.59 Å; chains: 1; bounding box: 50×32×57 Å

Sequence (180 aa):
RGLKRPDVYQHAELPDCLVVAPWACADMQLTKHEREIIVDAACGTAVLRGANVFAPGVLGMMPSTREGEWVSIYADSGRRCKRGLTVPFVDPGKVFVGNGIMRMSRNHLFQKDLHPKGVAVEVILPASGVTALEVPQPLGLLQNLPSIVCGRVVCPRPGDKVIDLCAAPGHKTTHLAALM

Foldseek 3Di:
DQADQFDWDADPPFNQDIDTDFGDPVSFPFDADPWEWEFEPVQLVVLLQADFRWLVGTAETALPDDFFDKYWYWYQQVPPGHRHHHDDDDDPSTHTFAMFTAHDHSCQRDPPPHPGTDGGTDGDTTPNRNHHDDDDPPSADDDDPVLLVVLVVVQDDVPDDDDDPPQPVNRSVVSNVVND

Organism: NCBI:txid320908

pLDDT: mean 93.98, std 5.45, range [60.16, 98.62]